Protein AF-A0A6F8XM79-F1 (afdb_monomer_lite)

Sequence (183 aa):
MDLSAVAAACPRQLPVADHYRKLRALGLAYGPALTAIQEIRVGDGVLLARLRLPSVTERDGFDLHPSLMDGALQTLGAFDGPGHLQLPLSVSTVTQSDALPPECFAYVTAMPAQPGDAVRAFDIRLLGDDGRELVFLHHLTIKRASGGEPAPPDKLRALLHRLRTGEISEAEAETAMEASLAN

Structure (mmCIF, N/CA/C/O backbone):
data_AF-A0A6F8XM79-F1
#
_entry.id   AF-A0A6F8XM79-F1
#
loop_
_atom_site.group_PDB
_atom_site.id
_atom_site.type_symbol
_atom_site.l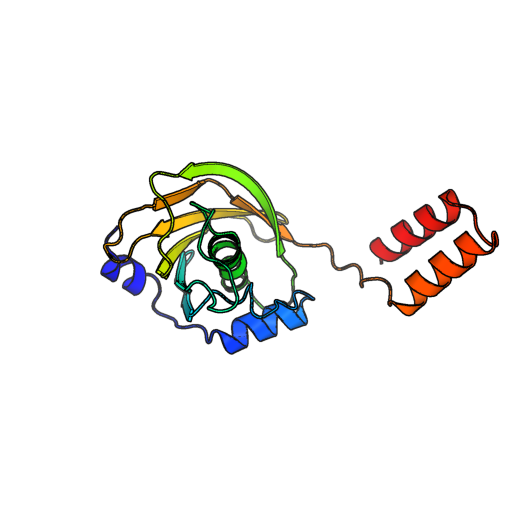abel_atom_id
_atom_site.label_alt_id
_atom_site.label_comp_id
_atom_site.label_asym_id
_atom_site.label_entity_id
_atom_site.label_seq_id
_atom_site.pdbx_PDB_ins_code
_atom_site.Cartn_x
_atom_site.Cartn_y
_atom_site.Cartn_z
_atom_site.occupancy
_atom_site.B_iso_or_equiv
_atom_site.auth_seq_id
_atom_site.auth_comp_id
_atom_site.auth_asym_id
_atom_site.auth_atom_id
_atom_site.pdbx_PDB_model_num
ATOM 1 N N . MET A 1 1 ? -8.234 -7.731 -15.567 1.00 90.06 1 MET A N 1
ATOM 2 C CA . MET A 1 1 ? -7.258 -6.796 -16.163 1.00 90.06 1 MET A CA 1
ATOM 3 C C . MET A 1 1 ? -6.137 -7.610 -16.779 1.00 90.06 1 MET A C 1
ATOM 5 O O . MET A 1 1 ? -5.806 -8.651 -16.232 1.00 90.06 1 MET A O 1
ATOM 9 N N . ASP A 1 2 ? -5.566 -7.169 -17.897 1.00 94.94 2 ASP A N 1
ATOM 10 C CA . ASP A 1 2 ? -4.378 -7.820 -18.458 1.00 94.94 2 ASP A CA 1
ATOM 11 C C . ASP A 1 2 ? -3.138 -7.400 -17.650 1.00 94.94 2 ASP A C 1
ATOM 13 O O . ASP A 1 2 ? -2.697 -6.249 -17.724 1.00 94.94 2 ASP A O 1
ATOM 17 N N . LEU A 1 3 ? -2.590 -8.324 -16.855 1.00 93.19 3 LEU A N 1
ATOM 18 C CA . LEU A 1 3 ? -1.413 -8.062 -16.023 1.00 93.19 3 LEU A CA 1
ATOM 19 C C . LEU A 1 3 ? -0.160 -7.750 -16.849 1.00 93.19 3 LEU A C 1
ATOM 21 O O . LEU A 1 3 ? 0.702 -7.014 -16.371 1.00 93.19 3 LEU A O 1
ATOM 25 N N . SER A 1 4 ? -0.058 -8.252 -18.083 1.00 94.25 4 SER A N 1
ATOM 26 C CA . SER A 1 4 ? 1.057 -7.925 -18.974 1.00 94.25 4 SER A CA 1
ATOM 27 C C . SER A 1 4 ? 1.000 -6.456 -19.387 1.00 94.25 4 SER A C 1
ATOM 29 O O . SER A 1 4 ? 1.991 -5.736 -19.257 1.00 94.25 4 SER A O 1
ATOM 31 N N . ALA A 1 5 ? -0.184 -5.979 -19.783 1.00 95.19 5 ALA A N 1
ATOM 32 C CA . ALA A 1 5 ? -0.405 -4.573 -20.116 1.00 95.19 5 ALA A CA 1
ATOM 33 C C . ALA A 1 5 ? -0.174 -3.652 -18.904 1.00 95.19 5 ALA A C 1
ATOM 35 O O . ALA A 1 5 ? 0.479 -2.615 -19.021 1.00 95.19 5 ALA A O 1
ATOM 36 N N . VAL A 1 6 ? -0.648 -4.056 -17.722 1.00 94.50 6 VAL A N 1
ATOM 37 C CA . VAL A 1 6 ? -0.433 -3.324 -16.463 1.00 94.50 6 VAL A CA 1
ATOM 38 C C . VAL A 1 6 ? 1.055 -3.259 -16.096 1.00 94.50 6 VAL A C 1
ATOM 40 O O . VAL A 1 6 ? 1.561 -2.193 -15.746 1.00 94.50 6 VAL A O 1
ATOM 43 N N . ALA A 1 7 ? 1.794 -4.362 -16.231 1.00 94.12 7 ALA A N 1
ATOM 44 C CA . ALA A 1 7 ? 3.237 -4.383 -15.998 1.00 94.12 7 ALA A CA 1
ATOM 45 C C . ALA A 1 7 ? 4.014 -3.544 -17.027 1.00 94.12 7 ALA A C 1
ATOM 47 O O . ALA A 1 7 ? 5.010 -2.912 -16.668 1.00 94.12 7 ALA A O 1
ATOM 48 N N . ALA A 1 8 ? 3.560 -3.505 -18.285 1.00 96.38 8 ALA A N 1
ATOM 49 C CA . ALA A 1 8 ? 4.142 -2.669 -19.334 1.00 96.38 8 ALA A CA 1
ATOM 50 C C . ALA A 1 8 ? 3.936 -1.168 -19.067 1.00 96.38 8 ALA A C 1
ATOM 52 O O . ALA A 1 8 ? 4.843 -0.377 -19.321 1.00 96.38 8 ALA A O 1
ATOM 53 N N . ALA A 1 9 ? 2.792 -0.782 -18.489 1.00 96.44 9 ALA A N 1
ATOM 54 C CA . ALA A 1 9 ? 2.533 0.593 -18.055 1.00 96.44 9 ALA A CA 1
ATOM 55 C C . ALA A 1 9 ? 3.433 1.034 -16.884 1.00 96.44 9 ALA A C 1
ATOM 57 O O . ALA A 1 9 ? 3.648 2.229 -16.695 1.00 96.44 9 ALA A O 1
ATOM 58 N N . CYS A 1 10 ? 4.005 0.081 -16.139 1.00 97.00 10 CYS A N 1
ATOM 59 C CA . CYS A 1 10 ? 4.923 0.304 -15.024 1.00 97.00 10 CYS A CA 1
ATOM 60 C C . CYS A 1 10 ? 6.349 -0.200 -15.359 1.00 97.00 10 CYS A C 1
ATOM 62 O O . CYS A 1 10 ? 6.784 -1.233 -14.834 1.00 97.00 10 CYS A O 1
ATOM 64 N N . PRO A 1 11 ? 7.112 0.476 -16.238 1.00 96.38 11 PRO A N 1
ATOM 65 C CA . PRO A 1 11 ? 8.392 -0.038 -16.729 1.00 96.38 11 PRO A CA 1
ATOM 66 C C . PRO A 1 11 ? 9.525 0.025 -15.698 1.00 96.38 11 PRO A C 1
ATOM 68 O O . PRO A 1 11 ? 10.468 -0.761 -15.780 1.00 96.38 11 PRO A O 1
ATOM 71 N N . ARG A 1 12 ? 9.471 0.950 -14.732 1.00 96.38 12 ARG A N 1
ATOM 72 C CA . ARG A 1 12 ? 10.574 1.178 -13.793 1.00 96.38 12 ARG A CA 1
ATOM 73 C C . ARG A 1 12 ? 10.390 0.358 -12.528 1.00 96.38 12 ARG A C 1
ATOM 75 O O . ARG A 1 12 ? 9.421 0.557 -11.807 1.00 96.38 12 ARG A O 1
ATOM 82 N N . GLN A 1 13 ? 11.352 -0.491 -12.195 1.00 96.06 13 GLN A N 1
ATOM 83 C CA . GLN A 1 13 ? 11.355 -1.192 -10.914 1.00 96.06 13 GLN A CA 1
ATOM 84 C C . GLN A 1 13 ? 11.898 -0.288 -9.799 1.00 96.06 13 GLN A C 1
ATOM 86 O O . GLN A 1 13 ? 12.890 0.419 -9.985 1.00 96.06 13 GLN A O 1
ATOM 91 N N . LEU A 1 14 ? 11.247 -0.310 -8.637 1.00 95.69 14 LEU A N 1
ATOM 92 C CA . LEU A 1 14 ? 11.726 0.323 -7.412 1.00 95.69 14 LEU A CA 1
ATOM 93 C C . LEU A 1 14 ? 12.174 -0.778 -6.439 1.00 95.69 14 LEU A C 1
ATOM 95 O O . LEU A 1 14 ? 11.361 -1.644 -6.102 1.00 95.69 14 LEU A O 1
ATOM 99 N N . PRO A 1 15 ? 13.429 -0.765 -5.952 1.00 97.00 15 PRO A N 1
ATOM 100 C CA . PRO A 1 15 ? 13.861 -1.721 -4.942 1.00 97.00 15 PRO A CA 1
ATOM 101 C C . PRO A 1 15 ? 13.013 -1.607 -3.670 1.00 97.00 15 PRO A C 1
ATOM 103 O O . PRO A 1 15 ? 12.937 -0.550 -3.042 1.00 97.00 15 PRO A O 1
ATOM 106 N N . VAL A 1 16 ? 12.406 -2.718 -3.251 1.00 97.44 16 VAL A N 1
ATOM 107 C CA . VAL A 1 16 ? 11.540 -2.776 -2.058 1.00 97.44 16 VAL A CA 1
ATOM 108 C C . VAL A 1 16 ? 12.284 -2.338 -0.793 1.00 97.44 16 VAL A C 1
ATOM 110 O O . VAL A 1 16 ? 11.734 -1.631 0.049 1.00 97.44 16 VAL A O 1
ATOM 113 N N . ALA A 1 17 ? 13.567 -2.690 -0.680 1.00 96.44 17 ALA A N 1
ATOM 114 C CA . ALA A 1 17 ? 14.408 -2.261 0.433 1.00 96.44 17 ALA A CA 1
ATOM 115 C C . ALA A 1 17 ? 14.552 -0.731 0.502 1.00 96.44 17 ALA A C 1
ATOM 117 O O . ALA A 1 17 ? 14.539 -0.166 1.594 1.00 96.44 17 ALA A O 1
ATOM 118 N N . ASP A 1 18 ? 14.655 -0.054 -0.645 1.00 95.06 18 ASP A N 1
ATOM 119 C CA . ASP A 1 18 ? 14.753 1.406 -0.701 1.00 95.06 18 ASP A CA 1
ATOM 120 C C . ASP A 1 18 ? 13.415 2.059 -0.351 1.00 95.06 18 ASP A C 1
ATOM 122 O O . ASP A 1 18 ? 13.389 3.056 0.370 1.00 95.06 18 ASP A O 1
ATOM 126 N N . HIS A 1 19 ? 12.304 1.456 -0.782 1.00 95.00 19 HIS A N 1
ATOM 127 C CA . HIS A 1 19 ? 10.960 1.886 -0.408 1.00 95.00 19 HIS A CA 1
ATOM 128 C C . HIS A 1 19 ? 10.745 1.829 1.112 1.00 95.00 19 HIS A C 1
ATOM 130 O O . HIS A 1 19 ? 10.430 2.847 1.727 1.00 95.00 19 HIS A O 1
ATOM 136 N N . TYR A 1 20 ? 11.016 0.688 1.755 1.00 95.44 20 TYR A N 1
ATOM 137 C CA . TYR A 1 20 ? 10.900 0.579 3.213 1.00 95.44 20 TYR A CA 1
ATOM 138 C C . TYR A 1 20 ? 11.923 1.441 3.965 1.00 95.44 20 TYR A C 1
ATOM 140 O O . TYR A 1 20 ? 11.616 1.945 5.047 1.00 95.44 20 TYR A O 1
ATOM 148 N N . ARG A 1 21 ? 13.122 1.670 3.408 1.00 93.50 21 ARG A N 1
ATOM 149 C CA . ARG A 1 21 ? 14.100 2.608 3.988 1.00 93.50 21 ARG A CA 1
ATOM 150 C C . ARG A 1 21 ? 13.578 4.044 3.956 1.00 93.50 21 ARG A C 1
ATOM 152 O O . ARG A 1 21 ? 13.697 4.742 4.960 1.00 93.50 21 ARG A O 1
ATOM 159 N N . LYS A 1 22 ? 12.959 4.463 2.846 1.00 91.50 22 LYS A N 1
ATOM 160 C CA . LYS A 1 22 ? 12.292 5.767 2.715 1.00 91.50 22 LYS A CA 1
ATOM 161 C C . LYS A 1 22 ? 11.158 5.906 3.732 1.00 91.50 22 LYS A C 1
ATOM 163 O O . LYS A 1 22 ? 11.129 6.894 4.455 1.00 91.50 22 LYS A O 1
ATOM 168 N N . LEU A 1 23 ? 10.260 4.923 3.822 1.00 91.38 23 LEU A N 1
ATOM 169 C CA . LEU A 1 23 ? 9.144 4.947 4.777 1.00 91.38 23 LEU A CA 1
ATOM 170 C C . LEU A 1 23 ? 9.642 5.045 6.226 1.00 91.38 23 LEU A C 1
ATOM 172 O O . LEU A 1 23 ? 9.175 5.896 6.980 1.00 91.38 23 LEU A O 1
ATOM 176 N N . ARG A 1 24 ? 10.673 4.273 6.589 1.00 92.25 24 ARG A N 1
ATOM 177 C CA . ARG A 1 24 ? 11.314 4.355 7.910 1.00 92.25 24 ARG A CA 1
ATOM 178 C C . ARG A 1 24 ? 11.895 5.741 8.193 1.00 92.25 24 ARG A C 1
ATOM 180 O O . ARG A 1 24 ? 11.730 6.238 9.301 1.00 92.25 24 ARG A O 1
ATOM 187 N N . ALA A 1 25 ? 12.557 6.361 7.214 1.00 89.62 25 ALA A N 1
ATOM 188 C CA . ALA A 1 25 ? 13.099 7.715 7.353 1.00 89.62 25 ALA A CA 1
ATOM 189 C C . ALA A 1 25 ? 12.003 8.779 7.554 1.00 89.62 25 ALA A C 1
ATOM 191 O O . ALA A 1 25 ? 12.272 9.826 8.131 1.00 89.62 25 ALA A O 1
ATOM 192 N N . LEU A 1 26 ? 10.770 8.493 7.127 1.00 87.06 26 LEU A N 1
ATOM 193 C CA . LEU A 1 26 ? 9.580 9.316 7.361 1.00 87.06 26 LEU A CA 1
ATOM 194 C C . LEU A 1 26 ? 8.838 8.956 8.667 1.00 87.06 26 LEU A C 1
ATOM 196 O O . LEU A 1 26 ? 7.726 9.426 8.882 1.00 87.06 26 LEU A O 1
ATOM 200 N N . GLY A 1 27 ? 9.419 8.112 9.529 1.00 88.44 27 GLY A N 1
ATOM 201 C CA . GLY A 1 27 ? 8.821 7.689 10.802 1.00 88.44 27 GLY A CA 1
ATOM 202 C C . GLY A 1 27 ? 7.928 6.445 10.720 1.00 88.44 27 GLY A C 1
ATOM 203 O O . GLY A 1 27 ? 7.438 5.979 11.745 1.00 88.44 27 GLY A O 1
ATOM 204 N N . LEU A 1 28 ? 7.751 5.852 9.534 1.00 89.75 28 LEU A N 1
ATOM 205 C CA . LEU A 1 28 ? 6.944 4.647 9.329 1.00 89.75 28 LEU A CA 1
ATOM 206 C C . LEU A 1 28 ? 7.818 3.386 9.379 1.00 89.75 28 LEU A C 1
ATOM 208 O O . LEU A 1 28 ? 8.211 2.810 8.361 1.00 89.75 28 LEU A O 1
ATOM 212 N N . ALA A 1 29 ? 8.168 2.967 10.595 1.00 91.88 29 ALA A N 1
ATOM 213 C CA . ALA A 1 29 ? 8.949 1.757 10.836 1.00 91.88 29 ALA A CA 1
ATOM 214 C C . ALA A 1 29 ? 8.055 0.502 10.872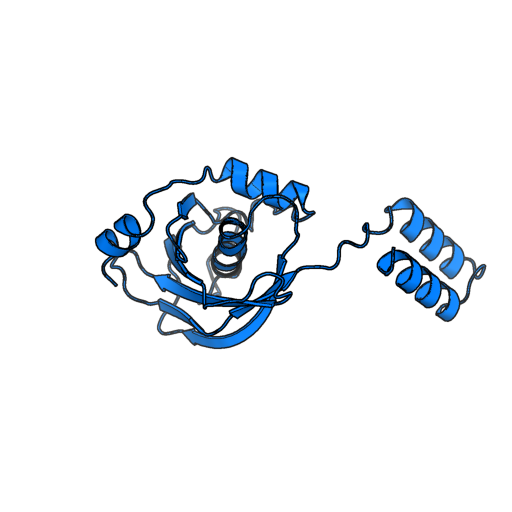 1.00 91.88 29 ALA A C 1
ATOM 216 O O . ALA A 1 29 ? 7.683 0.019 11.940 1.00 91.88 29 ALA A O 1
ATOM 217 N N . TYR A 1 30 ? 7.737 -0.046 9.699 1.00 93.12 30 TYR A N 1
ATOM 218 C CA . TYR A 1 30 ? 6.952 -1.279 9.584 1.00 93.12 30 TYR A CA 1
ATOM 219 C C . TYR A 1 30 ? 7.715 -2.510 10.100 1.00 93.12 30 TYR A C 1
ATOM 221 O O . TYR A 1 30 ? 8.892 -2.717 9.785 1.00 93.12 30 TYR A O 1
ATOM 229 N N . GLY A 1 31 ? 7.029 -3.328 10.904 1.00 94.44 31 GLY A N 1
ATOM 230 C CA . GLY A 1 31 ? 7.524 -4.619 11.385 1.00 94.44 31 GLY A CA 1
ATOM 231 C C . GLY A 1 31 ? 7.233 -5.771 10.411 1.00 94.44 31 GLY A C 1
ATOM 232 O O . GLY A 1 31 ? 6.485 -5.580 9.453 1.00 94.44 31 GLY A O 1
ATOM 233 N N . PRO A 1 32 ? 7.752 -6.988 10.670 1.00 94.56 32 PRO A N 1
ATOM 234 C CA . PRO A 1 32 ? 7.664 -8.126 9.741 1.00 94.56 32 PRO A CA 1
ATOM 235 C C . PRO A 1 32 ? 6.240 -8.522 9.319 1.00 94.56 32 PRO A C 1
ATOM 237 O O . PRO A 1 32 ? 6.029 -9.010 8.213 1.00 94.56 32 PRO A O 1
ATOM 240 N N . ALA A 1 33 ? 5.248 -8.295 10.183 1.00 96.12 33 ALA A N 1
ATOM 241 C CA . ALA A 1 33 ? 3.843 -8.567 9.883 1.00 96.12 33 ALA A CA 1
ATOM 242 C C . ALA A 1 33 ? 3.231 -7.593 8.861 1.00 96.12 33 ALA A C 1
ATOM 244 O O . ALA A 1 33 ? 2.196 -7.900 8.281 1.00 96.12 33 ALA A O 1
ATOM 245 N N . LEU A 1 34 ? 3.858 -6.437 8.623 1.00 96.06 34 LEU A N 1
ATOM 246 C CA . LEU A 1 34 ? 3.391 -5.384 7.712 1.00 96.06 34 LEU A CA 1
ATOM 247 C C . LEU A 1 34 ? 4.349 -5.171 6.532 1.00 96.06 34 LEU A C 1
ATOM 249 O O . LEU A 1 34 ? 4.299 -4.144 5.867 1.00 96.06 34 LEU A O 1
ATOM 253 N N . THR A 1 35 ? 5.232 -6.130 6.247 1.00 97.06 35 THR A N 1
ATOM 254 C CA . THR A 1 35 ? 6.142 -6.070 5.093 1.00 97.06 35 THR A CA 1
ATOM 255 C C . THR A 1 35 ? 5.678 -7.001 3.974 1.00 97.06 35 THR A C 1
ATOM 257 O O . THR A 1 35 ? 6.380 -7.944 3.611 1.00 97.06 35 THR A O 1
ATOM 260 N N . ALA A 1 36 ? 4.463 -6.779 3.465 1.00 98.19 36 ALA A N 1
ATOM 261 C CA . ALA A 1 36 ? 3.848 -7.645 2.456 1.00 98.19 36 ALA A CA 1
ATOM 262 C C . ALA A 1 36 ? 4.402 -7.431 1.034 1.00 98.19 36 ALA A C 1
ATOM 264 O O . ALA A 1 36 ? 4.327 -8.330 0.193 1.00 98.19 36 ALA A O 1
ATOM 265 N N . ILE A 1 37 ? 4.964 -6.255 0.740 1.00 98.62 37 ILE A N 1
ATOM 266 C CA . ILE A 1 37 ? 5.408 -5.895 -0.610 1.00 98.62 37 ILE A CA 1
ATOM 267 C C . ILE A 1 37 ? 6.626 -6.735 -1.021 1.00 98.62 37 ILE A C 1
ATOM 269 O O . ILE A 1 37 ? 7.651 -6.736 -0.346 1.00 98.62 37 ILE A O 1
ATOM 273 N N . GLN A 1 38 ? 6.525 -7.412 -2.165 1.00 98.38 38 GLN A N 1
ATOM 274 C CA . GLN A 1 38 ? 7.592 -8.227 -2.760 1.00 98.38 38 GLN A CA 1
ATOM 275 C C . GLN A 1 38 ? 8.258 -7.553 -3.960 1.00 98.38 38 GLN A C 1
ATOM 277 O O . GLN A 1 38 ? 9.422 -7.808 -4.259 1.00 98.38 38 GLN A O 1
ATOM 282 N N . GLU A 1 39 ? 7.522 -6.701 -4.663 1.00 98.38 39 GLU A N 1
ATOM 283 C CA . GLU A 1 39 ? 8.002 -5.969 -5.830 1.00 98.38 39 GLU A CA 1
ATOM 284 C C . GLU A 1 39 ? 7.194 -4.685 -5.980 1.00 98.38 39 GLU A C 1
ATOM 286 O O . GLU A 1 39 ? 5.994 -4.695 -5.714 1.00 98.38 39 GLU A O 1
ATOM 291 N N . ILE A 1 40 ? 7.838 -3.607 -6.433 1.00 98.31 40 ILE A N 1
ATOM 292 C CA . ILE A 1 40 ? 7.170 -2.366 -6.830 1.00 98.31 40 ILE A CA 1
ATOM 293 C C . ILE A 1 40 ? 7.662 -1.980 -8.218 1.00 98.31 40 ILE A C 1
ATOM 295 O O . ILE A 1 40 ? 8.867 -1.916 -8.479 1.00 98.31 40 ILE A O 1
ATOM 299 N N . ARG A 1 41 ? 6.716 -1.665 -9.094 1.00 97.69 41 ARG A N 1
ATOM 300 C CA . ARG A 1 41 ? 6.947 -1.099 -10.414 1.00 97.69 41 ARG A CA 1
ATOM 301 C C . ARG A 1 41 ? 6.195 0.216 -10.544 1.00 97.69 41 ARG A C 1
ATOM 303 O O . ARG A 1 41 ? 5.087 0.366 -10.034 1.00 97.69 41 ARG A O 1
ATOM 310 N N . V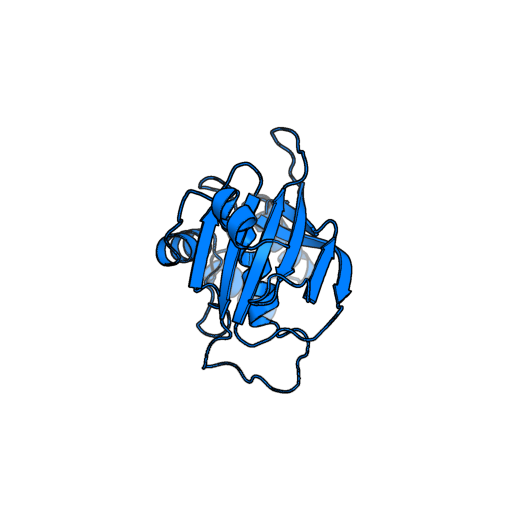AL A 1 42 ? 6.808 1.161 -11.241 1.00 97.06 42 VAL A N 1
ATOM 311 C CA . VAL A 1 42 ? 6.351 2.541 -11.363 1.00 97.06 42 VAL A CA 1
ATOM 312 C C . VAL A 1 42 ? 6.209 2.915 -12.828 1.00 97.06 42 VAL A C 1
ATOM 314 O O . VAL A 1 42 ? 7.112 2.666 -13.634 1.00 97.06 42 VAL A O 1
ATOM 317 N N . GLY A 1 43 ? 5.072 3.520 -13.145 1.00 96.12 43 GLY A N 1
ATOM 318 C CA . GLY A 1 43 ? 4.757 4.127 -14.428 1.00 96.12 43 GLY A CA 1
ATOM 319 C C . GLY A 1 43 ? 4.436 5.607 -14.298 1.00 96.12 43 GLY A C 1
ATOM 320 O O . GLY A 1 43 ? 4.680 6.226 -13.261 1.00 96.12 43 GLY A O 1
ATOM 321 N N . ASP A 1 44 ? 3.883 6.167 -15.368 1.00 94.50 44 ASP A N 1
ATOM 322 C CA . ASP A 1 44 ? 3.354 7.527 -15.356 1.00 94.50 44 ASP A CA 1
ATOM 323 C C . ASP A 1 44 ? 1.942 7.525 -14.759 1.00 94.50 44 ASP A C 1
ATOM 325 O O . ASP A 1 44 ? 1.028 6.911 -15.306 1.00 94.50 44 ASP A O 1
ATOM 329 N N . GLY A 1 45 ? 1.779 8.127 -13.579 1.00 94.44 45 GLY A N 1
ATOM 330 C CA . GLY A 1 45 ? 0.499 8.153 -12.861 1.00 94.44 45 GLY A CA 1
ATOM 331 C C . GLY A 1 45 ? 0.001 6.793 -12.353 1.00 94.44 45 GLY A C 1
ATOM 332 O O . GLY A 1 45 ? -1.096 6.725 -11.803 1.00 94.44 45 GLY A O 1
ATOM 333 N N . VAL A 1 46 ? 0.794 5.722 -12.473 1.00 97.38 46 VAL A N 1
ATOM 334 C CA . VAL A 1 46 ? 0.405 4.364 -12.068 1.00 97.38 46 VAL A CA 1
ATOM 335 C C . VAL A 1 46 ? 1.505 3.627 -11.303 1.00 97.38 46 VAL A C 1
ATOM 337 O O . VAL A 1 46 ? 2.700 3.849 -11.519 1.00 97.38 46 VAL A O 1
ATOM 340 N N . LEU A 1 47 ? 1.095 2.717 -10.422 1.00 97.81 47 LEU A N 1
ATOM 341 C CA . LEU A 1 47 ? 1.970 1.796 -9.698 1.00 97.81 47 LEU A CA 1
ATOM 342 C C . LEU A 1 47 ? 1.438 0.373 -9.796 1.00 97.81 47 LEU A C 1
ATOM 344 O O . LEU A 1 47 ? 0.231 0.148 -9.813 1.00 97.81 47 LEU A O 1
ATOM 348 N N . LEU A 1 48 ? 2.351 -0.590 -9.787 1.00 98.56 48 LEU A N 1
ATOM 349 C CA . LEU A 1 48 ? 2.035 -2.001 -9.629 1.00 98.56 48 LEU A CA 1
ATOM 350 C C . LEU A 1 48 ? 2.913 -2.578 -8.523 1.00 98.56 48 LEU A C 1
ATOM 352 O O . LEU A 1 48 ? 4.137 -2.533 -8.629 1.00 98.56 48 LEU A O 1
ATOM 356 N N . ALA A 1 49 ? 2.304 -3.148 -7.492 1.00 98.62 49 ALA A N 1
ATOM 357 C CA . ALA A 1 49 ? 3.011 -3.898 -6.467 1.00 98.62 49 ALA A CA 1
ATOM 358 C C . ALA A 1 49 ? 2.577 -5.359 -6.465 1.00 98.62 49 ALA A C 1
ATOM 360 O O . ALA A 1 49 ? 1.392 -5.660 -6.598 1.00 98.62 49 ALA A O 1
ATOM 361 N N . ARG A 1 50 ? 3.533 -6.269 -6.274 1.00 98.62 50 ARG A N 1
ATOM 362 C CA . ARG A 1 50 ? 3.242 -7.669 -5.950 1.00 98.62 50 ARG A CA 1
ATOM 363 C C . ARG A 1 50 ? 3.271 -7.821 -4.440 1.00 98.62 50 ARG A C 1
ATOM 365 O O . ARG A 1 50 ? 4.266 -7.460 -3.810 1.00 98.62 50 ARG A O 1
ATOM 372 N N . LEU A 1 51 ? 2.202 -8.354 -3.871 1.00 98.75 51 LEU A N 1
ATOM 373 C CA . LEU A 1 51 ? 2.017 -8.510 -2.436 1.00 98.75 51 LEU A CA 1
ATOM 374 C C . LEU A 1 51 ? 2.017 -9.990 -2.074 1.00 98.75 51 LEU A C 1
ATOM 376 O O . LEU A 1 51 ? 1.482 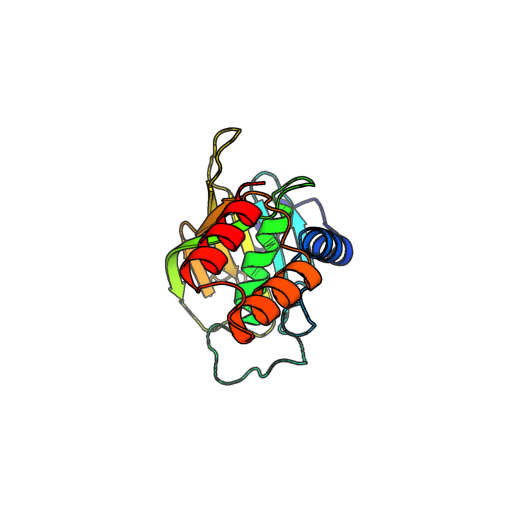-10.821 -2.807 1.00 98.75 51 LEU A O 1
ATOM 380 N N . ARG A 1 52 ? 2.616 -10.312 -0.932 1.00 98.38 52 ARG A N 1
ATOM 381 C CA . ARG A 1 52 ? 2.594 -11.644 -0.338 1.00 98.38 52 ARG A CA 1
ATOM 382 C C . ARG A 1 52 ? 2.357 -11.524 1.154 1.00 98.38 52 ARG A C 1
ATOM 384 O O . ARG A 1 52 ? 3.029 -10.748 1.827 1.00 98.38 52 ARG A O 1
ATOM 391 N N . LEU A 1 53 ? 1.436 -12.330 1.659 1.00 97.44 53 LEU A N 1
ATOM 392 C CA . LEU A 1 53 ? 1.133 -12.431 3.071 1.00 97.44 53 LEU A CA 1
ATOM 393 C C . LEU A 1 53 ? 2.393 -12.875 3.836 1.00 97.44 53 LEU A C 1
ATOM 395 O O . LEU A 1 53 ? 2.942 -13.939 3.523 1.00 97.44 53 LEU A O 1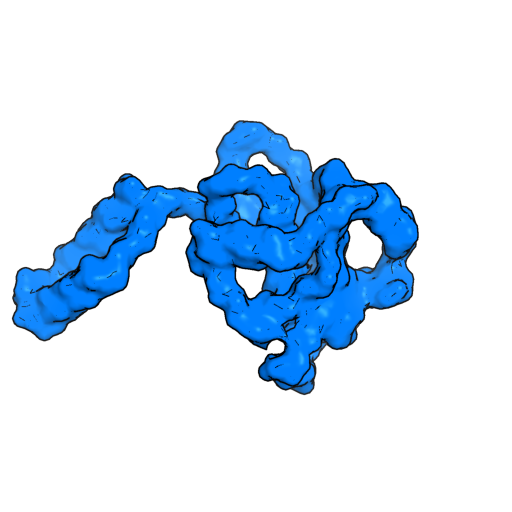
ATOM 399 N N . PRO A 1 54 ? 2.886 -12.093 4.814 1.00 96.62 54 PRO A N 1
ATOM 400 C CA . PRO A 1 54 ? 4.057 -12.484 5.586 1.00 96.62 54 PRO A CA 1
ATOM 401 C C . PRO A 1 54 ? 3.806 -13.771 6.376 1.00 96.62 54 PRO A C 1
ATOM 403 O O . PRO A 1 54 ? 2.778 -13.922 7.030 1.00 96.62 54 PRO A O 1
ATOM 406 N N . SER A 1 55 ? 4.778 -14.682 6.398 1.00 93.81 55 SER A N 1
ATOM 407 C CA . SER A 1 55 ? 4.643 -15.980 7.082 1.00 93.81 55 SER A CA 1
ATOM 408 C C . SER A 1 55 ? 4.462 -15.881 8.601 1.00 93.81 55 SER A C 1
ATOM 410 O O . SER A 1 55 ? 4.095 -16.859 9.239 1.00 93.81 55 SER A O 1
ATOM 412 N N . VAL A 1 56 ? 4.760 -14.719 9.187 1.00 93.75 56 VAL A N 1
ATOM 413 C CA . VAL A 1 56 ? 4.579 -14.425 10.618 1.00 93.75 56 VAL A CA 1
ATOM 414 C C . VAL A 1 56 ? 3.140 -14.039 10.975 1.00 93.75 56 VAL A C 1
ATOM 416 O O . VAL A 1 56 ? 2.859 -13.794 12.143 1.00 93.75 56 VAL A O 1
ATOM 419 N N . THR A 1 57 ? 2.256 -13.919 9.982 1.00 90.44 57 THR A N 1
ATOM 420 C CA . THR A 1 57 ? 0.847 -13.551 10.174 1.00 90.44 57 THR A CA 1
ATOM 421 C C . THR A 1 57 ? -0.055 -14.771 10.056 1.00 90.44 57 THR A C 1
ATOM 423 O O . THR A 1 57 ? 0.213 -15.678 9.266 1.00 90.44 57 THR A O 1
ATOM 426 N N . GLU A 1 58 ? -1.119 -14.798 10.855 1.00 87.69 58 GLU A N 1
ATOM 427 C CA . GLU A 1 58 ? -2.162 -15.813 10.740 1.00 87.69 58 GLU A CA 1
ATOM 428 C C . GLU A 1 58 ? -3.010 -15.533 9.504 1.00 87.69 58 GLU A C 1
ATOM 430 O O . GLU A 1 58 ? -3.447 -14.411 9.272 1.00 87.69 58 GLU A O 1
ATOM 435 N N . ARG A 1 59 ? -3.232 -16.564 8.693 1.00 79.38 59 ARG A N 1
ATOM 436 C CA . ARG A 1 59 ? -4.019 -16.431 7.466 1.00 79.38 59 ARG A CA 1
ATOM 437 C C . ARG A 1 59 ? -5.522 -16.414 7.737 1.00 79.38 59 ARG A C 1
ATOM 439 O O . ARG A 1 59 ? -6.261 -15.749 7.016 1.00 79.38 59 ARG A O 1
ATOM 446 N N . ASP A 1 60 ? -5.961 -17.201 8.709 1.00 82.56 60 ASP A N 1
ATOM 447 C CA . ASP A 1 60 ? -7.370 -17.530 8.885 1.00 82.56 60 ASP A CA 1
ATOM 448 C C . ASP A 1 60 ? -8.145 -16.374 9.532 1.00 82.56 60 ASP A C 1
ATOM 450 O O . ASP A 1 60 ? -7.597 -15.566 10.277 1.00 82.56 60 ASP A O 1
ATOM 454 N N . GLY A 1 61 ? -9.445 -16.294 9.239 1.00 85.56 61 GLY A N 1
ATOM 455 C CA . GLY A 1 61 ? -10.341 -15.300 9.840 1.00 85.56 61 GLY A CA 1
ATOM 456 C C . GLY A 1 61 ? -10.401 -13.944 9.131 1.00 85.56 61 GLY A C 1
ATOM 457 O O . GLY A 1 61 ? -11.117 -13.063 9.604 1.00 85.56 61 GLY A O 1
ATOM 458 N N . PHE A 1 62 ? -9.717 -13.774 7.993 1.00 90.31 62 PHE A N 1
ATOM 459 C CA . PHE A 1 62 ? -9.773 -12.542 7.203 1.00 90.31 62 PHE A CA 1
ATOM 460 C C . PHE A 1 62 ? -9.997 -12.818 5.717 1.00 90.31 62 PHE A C 1
ATOM 462 O O . PHE A 1 62 ? -9.118 -13.358 5.048 1.00 90.31 62 PHE A O 1
ATOM 469 N N . ASP A 1 63 ? -11.115 -12.337 5.168 1.00 94.50 63 ASP A N 1
ATOM 470 C CA . ASP A 1 63 ? -11.268 -12.269 3.711 1.00 94.50 63 ASP A CA 1
ATOM 471 C C . ASP A 1 63 ? -10.336 -11.202 3.120 1.00 94.50 63 ASP A C 1
ATOM 473 O O . ASP A 1 63 ? -9.766 -11.381 2.050 1.00 94.50 63 ASP A O 1
ATOM 477 N N . LEU A 1 64 ? -10.141 -10.096 3.844 1.00 95.88 64 LEU A N 1
ATOM 478 C CA . LEU A 1 64 ? -9.246 -9.000 3.483 1.00 95.88 64 LEU A CA 1
ATOM 479 C C . LEU A 1 64 ? -8.127 -8.895 4.519 1.00 95.88 64 LEU A C 1
ATOM 481 O O . LEU A 1 64 ? -8.218 -8.107 5.461 1.00 95.88 64 LEU A O 1
ATOM 485 N N . HIS A 1 65 ? -7.080 -9.712 4.381 1.00 97.25 65 HIS A N 1
ATOM 486 C CA . HIS A 1 65 ? -6.022 -9.744 5.389 1.00 97.25 65 HIS A CA 1
ATOM 487 C C . HIS A 1 65 ? -5.370 -8.350 5.568 1.00 97.25 65 HIS A C 1
ATOM 489 O O . HIS A 1 65 ? -4.847 -7.799 4.589 1.00 97.25 65 HIS A O 1
ATOM 495 N N . PRO A 1 66 ? -5.314 -7.787 6.797 1.00 95.81 66 PRO A N 1
ATOM 496 C CA . PRO A 1 66 ? -4.854 -6.414 7.033 1.00 95.81 66 PRO A CA 1
ATOM 497 C C . PRO A 1 66 ? -3.456 -6.111 6.488 1.00 95.81 66 PRO A C 1
ATOM 499 O O . PRO A 1 66 ? -3.225 -5.028 5.968 1.00 95.81 66 PRO A O 1
ATOM 502 N N . SER A 1 67 ? -2.535 -7.079 6.539 1.00 96.94 67 SER A N 1
ATOM 503 C CA . SER A 1 67 ? -1.180 -6.932 5.977 1.00 96.94 67 SER A CA 1
ATOM 504 C C . SER A 1 67 ? -1.165 -6.717 4.456 1.00 96.94 67 SER A C 1
ATOM 506 O O . SER A 1 67 ? -0.367 -5.930 3.952 1.00 96.94 67 SER A O 1
ATOM 508 N N . LEU A 1 68 ? -2.062 -7.378 3.711 1.00 98.25 68 LEU A N 1
ATOM 509 C CA . LEU A 1 68 ? -2.166 -7.192 2.260 1.00 98.25 68 LEU A CA 1
ATOM 510 C C . LEU A 1 68 ? -2.817 -5.845 1.937 1.00 98.25 68 LEU A C 1
ATOM 512 O O . LEU A 1 68 ? -2.324 -5.117 1.079 1.00 98.25 68 LEU A O 1
ATOM 516 N N . MET A 1 69 ? -3.878 -5.488 2.668 1.00 98.00 69 MET A N 1
ATOM 517 C CA . MET A 1 69 ? -4.535 -4.187 2.530 1.00 98.00 69 MET A CA 1
ATOM 518 C C . MET A 1 69 ? -3.563 -3.040 2.830 1.00 98.00 69 MET A C 1
ATOM 520 O O . MET A 1 69 ? -3.433 -2.122 2.025 1.00 98.00 69 MET A O 1
ATOM 524 N N . ASP A 1 70 ? -2.818 -3.119 3.935 1.00 96.88 70 ASP A N 1
ATOM 525 C CA . ASP A 1 70 ? -1.805 -2.123 4.289 1.00 96.88 70 ASP A CA 1
ATOM 526 C C . ASP A 1 70 ? -0.650 -2.110 3.278 1.00 96.88 70 ASP A C 1
ATOM 528 O O . ASP A 1 70 ? -0.221 -1.040 2.866 1.00 96.88 70 ASP A O 1
ATOM 532 N N . GLY A 1 71 ? -0.207 -3.264 2.766 1.00 97.62 71 GLY A N 1
ATOM 533 C CA . GLY A 1 71 ? 0.772 -3.330 1.672 1.00 97.62 71 GLY A CA 1
ATOM 534 C C . GLY A 1 71 ? 0.320 -2.591 0.401 1.00 97.62 71 GLY A C 1
ATOM 535 O O . GLY A 1 71 ? 1.123 -1.922 -0.260 1.00 97.62 71 GLY A O 1
ATOM 536 N N . ALA A 1 72 ? -0.975 -2.640 0.080 1.00 98.06 72 ALA A N 1
ATOM 537 C CA . ALA A 1 72 ? -1.548 -1.866 -1.019 1.00 98.06 72 ALA A CA 1
ATOM 538 C C . ALA A 1 72 ? -1.502 -0.351 -0.744 1.00 98.06 72 ALA A C 1
ATOM 540 O O . ALA A 1 72 ? -1.183 0.426 -1.643 1.00 98.06 72 ALA A O 1
ATOM 541 N N . LEU A 1 73 ? -1.743 0.075 0.501 1.00 96.62 73 LEU A N 1
ATOM 542 C CA . LEU A 1 73 ? -1.632 1.479 0.916 1.00 96.62 73 LEU A CA 1
ATOM 543 C C . LEU A 1 73 ? -0.174 1.958 0.942 1.00 96.62 73 LEU A C 1
ATOM 545 O O . LEU A 1 73 ? 0.133 3.025 0.418 1.00 96.62 73 LEU A O 1
ATOM 549 N N . GLN A 1 74 ? 0.743 1.155 1.482 1.00 95.94 74 GLN A N 1
ATOM 550 C CA . GLN A 1 74 ? 2.182 1.433 1.518 1.00 95.94 74 GLN A CA 1
ATOM 551 C C . GLN A 1 74 ? 2.742 1.695 0.115 1.00 95.94 74 GLN A C 1
ATOM 553 O O . GLN A 1 74 ? 3.584 2.578 -0.055 1.00 95.94 74 GLN A O 1
ATOM 558 N N . THR A 1 75 ? 2.210 1.007 -0.905 1.00 96.06 75 THR A N 1
ATOM 559 C CA . THR A 1 75 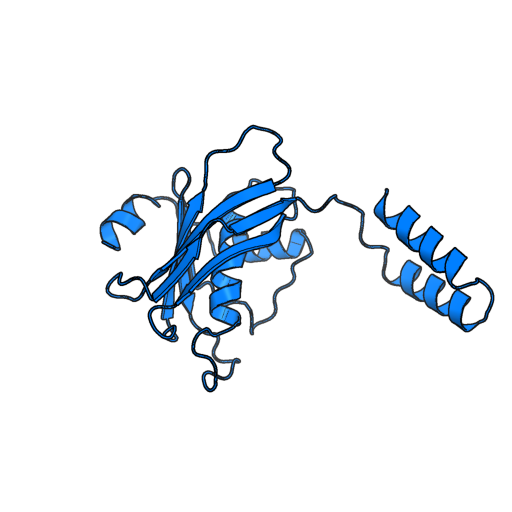? 2.588 1.198 -2.315 1.00 96.06 75 THR A CA 1
ATOM 560 C C . THR A 1 75 ? 2.479 2.666 -2.747 1.00 96.06 75 THR A C 1
ATOM 562 O O . THR A 1 75 ? 3.340 3.138 -3.489 1.00 96.06 75 THR A O 1
ATOM 565 N N . LEU A 1 76 ? 1.521 3.437 -2.214 1.00 93.38 76 LEU A N 1
ATOM 566 C CA . LEU A 1 76 ? 1.364 4.876 -2.491 1.00 93.38 76 LEU A CA 1
ATOM 567 C C . LEU A 1 76 ? 2.626 5.688 -2.181 1.00 93.38 76 LEU A C 1
ATOM 569 O O . LEU A 1 76 ? 2.906 6.672 -2.863 1.00 93.38 76 LEU A O 1
ATOM 573 N N . GLY A 1 77 ? 3.447 5.242 -1.225 1.00 91.06 77 GLY A N 1
ATOM 574 C CA . GLY A 1 77 ? 4.731 5.865 -0.902 1.00 91.06 77 GLY A CA 1
ATOM 575 C C . GLY A 1 77 ? 5.730 5.889 -2.069 1.00 91.06 77 GLY A C 1
ATOM 576 O O . GLY A 1 77 ? 6.759 6.566 -1.973 1.00 91.06 77 GLY A O 1
ATOM 577 N N . ALA A 1 78 ? 5.455 5.177 -3.169 1.00 91.44 78 ALA A N 1
ATOM 578 C CA . ALA A 1 78 ? 6.241 5.203 -4.400 1.00 91.44 78 ALA A CA 1
ATOM 579 C C . ALA A 1 78 ? 5.836 6.310 -5.400 1.00 91.44 78 ALA A C 1
ATOM 581 O O . ALA A 1 78 ? 6.619 6.572 -6.315 1.00 91.44 78 ALA A O 1
ATOM 582 N N . PHE A 1 79 ? 4.679 6.973 -5.237 1.00 84.88 79 PHE A N 1
ATOM 583 C CA . PHE A 1 79 ? 4.270 8.099 -6.098 1.00 84.88 79 PHE A CA 1
ATOM 584 C C . PHE A 1 79 ? 5.060 9.384 -5.837 1.00 84.88 79 PHE A C 1
ATOM 586 O O . PHE A 1 79 ? 5.248 10.183 -6.753 1.00 84.88 79 PHE A O 1
ATOM 593 N N . ASP A 1 80 ? 5.540 9.576 -4.610 1.00 68.69 80 ASP A N 1
ATOM 594 C CA . ASP A 1 80 ? 6.143 10.840 -4.202 1.00 68.69 80 ASP A CA 1
ATOM 595 C C . ASP A 1 80 ? 7.678 10.816 -4.224 1.00 68.69 80 ASP A C 1
ATOM 597 O O . ASP A 1 80 ? 8.335 9.813 -3.916 1.00 68.69 80 ASP A O 1
ATOM 601 N N . GLY A 1 81 ? 8.258 11.976 -4.537 1.00 59.94 81 GLY A N 1
ATOM 602 C CA . GLY A 1 81 ? 9.673 12.266 -4.326 1.00 59.94 81 GLY A CA 1
ATOM 603 C C . GLY A 1 81 ? 10.064 12.244 -2.837 1.00 59.94 81 GLY A C 1
ATOM 604 O O . GLY A 1 81 ? 9.233 11.991 -1.958 1.00 59.94 81 GLY A O 1
ATOM 605 N N . PRO A 1 82 ? 11.350 12.437 -2.516 1.00 52.72 82 PRO A N 1
ATOM 606 C CA . PRO A 1 82 ? 11.809 12.475 -1.130 1.00 52.72 82 PRO A CA 1
ATOM 607 C C . PRO A 1 82 ? 11.162 13.636 -0.349 1.00 52.72 82 PRO A C 1
ATOM 609 O O . PRO A 1 82 ? 10.990 14.720 -0.897 1.00 52.72 82 PRO A O 1
ATOM 612 N N . GLY A 1 83 ? 10.861 13.419 0.940 1.00 64.25 83 GLY A N 1
ATOM 613 C CA . GLY A 1 83 ? 10.724 14.515 1.914 1.00 64.25 83 GLY A CA 1
ATOM 614 C C . GLY A 1 83 ? 9.385 14.697 2.636 1.00 64.25 83 GLY A C 1
ATOM 615 O O . GLY A 1 83 ? 9.347 15.489 3.573 1.00 64.25 83 GLY A O 1
ATOM 616 N N . HIS A 1 84 ? 8.308 13.987 2.278 1.00 73.56 84 HIS A N 1
ATOM 617 C CA . HIS A 1 84 ? 7.005 14.182 2.936 1.00 73.56 84 HIS A CA 1
ATOM 618 C C . HIS A 1 84 ? 6.347 12.871 3.366 1.00 73.56 84 HIS A C 1
ATOM 620 O O . HIS A 1 84 ? 6.223 11.936 2.577 1.00 73.56 84 HIS A O 1
ATOM 626 N N . LEU A 1 85 ? 5.899 12.832 4.623 1.00 80.88 85 LEU A N 1
ATOM 627 C CA . LEU A 1 85 ? 5.042 11.775 5.145 1.00 80.88 85 LEU A CA 1
ATOM 628 C C . LEU A 1 85 ? 3.624 11.975 4.596 1.00 80.88 85 LEU A C 1
ATOM 630 O O . LEU A 1 85 ? 3.045 13.055 4.722 1.00 80.88 85 LEU A O 1
ATOM 634 N N . GLN A 1 86 ? 3.066 10.933 3.992 1.00 83.94 86 GLN A N 1
ATOM 635 C CA . GLN A 1 86 ? 1.682 10.901 3.532 1.00 83.94 86 GLN A CA 1
ATOM 636 C C . GLN A 1 86 ? 0.961 9.751 4.200 1.00 83.94 86 GLN A C 1
ATOM 638 O O . GLN A 1 86 ? 1.480 8.637 4.247 1.00 83.94 86 GLN A O 1
ATOM 643 N N . LEU A 1 87 ? -0.236 10.033 4.698 1.00 87.88 87 LEU A N 1
ATOM 644 C CA . LEU A 1 87 ? -1.064 9.048 5.371 1.00 87.88 87 LEU A CA 1
ATOM 645 C C . LEU A 1 87 ? -2.403 8.917 4.642 1.00 87.88 87 LEU A C 1
ATOM 647 O O . LEU A 1 87 ? -2.977 9.945 4.256 1.00 87.88 87 LEU A O 1
ATOM 651 N N . PRO A 1 88 ? -2.910 7.685 4.457 1.00 90.25 88 PRO A N 1
ATOM 652 C CA . PRO A 1 88 ? -4.299 7.459 4.082 1.00 90.25 88 PRO A CA 1
ATOM 653 C C . PRO A 1 88 ? -5.233 8.216 5.032 1.00 90.25 88 PRO A C 1
ATOM 655 O O . PRO A 1 88 ? -5.100 8.110 6.250 1.00 90.25 88 PRO A O 1
ATOM 658 N N . LEU A 1 89 ? -6.145 9.009 4.470 1.00 91.38 89 LEU A N 1
ATOM 659 C CA . LEU A 1 89 ? -7.088 9.838 5.220 1.00 91.38 89 LEU A CA 1
ATOM 660 C C . LEU A 1 89 ? -8.504 9.267 5.146 1.00 91.38 89 LEU A C 1
ATOM 662 O O . LEU A 1 89 ? -9.145 9.063 6.173 1.00 91.38 89 LEU A O 1
ATOM 666 N N . SER A 1 90 ? -9.004 9.027 3.935 1.00 94.44 90 SER A N 1
ATOM 667 C CA . SER A 1 90 ? -10.349 8.494 3.721 1.00 94.44 90 SER A CA 1
ATOM 668 C C . SER A 1 90 ? -10.424 7.684 2.437 1.00 94.44 90 SER A C 1
ATOM 670 O O . SER A 1 90 ? -9.638 7.890 1.519 1.00 94.44 90 SER A O 1
ATOM 672 N N . VAL A 1 91 ? -11.391 6.777 2.360 1.00 97.00 91 VAL A N 1
ATOM 673 C CA . VAL A 1 91 ? -11.769 6.072 1.133 1.00 97.00 91 VAL A CA 1
ATOM 674 C C . VAL A 1 91 ? -13.254 6.301 0.906 1.00 97.00 91 VAL A C 1
ATOM 676 O O . VAL A 1 91 ? -14.028 6.248 1.861 1.00 97.00 91 VAL A O 1
ATOM 679 N N . SER A 1 92 ? -13.660 6.597 -0.329 1.00 96.69 92 SER A N 1
ATOM 680 C CA . SER A 1 92 ? -15.083 6.795 -0.620 1.00 96.69 92 SER A CA 1
ATOM 681 C C . SER A 1 92 ? -15.849 5.480 -0.585 1.00 96.69 92 SER A C 1
ATOM 683 O O . SER A 1 92 ? -16.883 5.393 0.071 1.00 96.69 92 SER A O 1
ATOM 685 N N . THR A 1 93 ? -15.326 4.455 -1.260 1.00 97.56 93 THR A N 1
ATOM 686 C CA . THR A 1 93 ? -15.976 3.145 -1.339 1.00 97.56 93 THR A CA 1
ATOM 687 C C . THR A 1 93 ? -14.934 2.040 -1.374 1.00 97.56 93 THR A C 1
ATOM 689 O O . THR A 1 93 ? -13.924 2.156 -2.066 1.00 97.56 93 THR A O 1
ATOM 692 N N . VAL A 1 94 ? -15.211 0.943 -0.671 1.00 97.88 94 VAL A N 1
ATOM 693 C CA . VAL A 1 94 ? -14.484 -0.318 -0.824 1.00 97.88 94 VAL A CA 1
ATOM 694 C C . VAL A 1 94 ? -15.460 -1.358 -1.353 1.00 97.88 94 VAL A C 1
ATOM 696 O O . VAL A 1 94 ? -16.468 -1.640 -0.708 1.00 97.88 94 VAL A O 1
ATOM 699 N N . THR A 1 95 ? -15.165 -1.919 -2.521 1.00 98.19 95 THR A N 1
ATOM 700 C CA . THR A 1 95 ? -15.924 -3.030 -3.101 1.00 98.19 95 THR A CA 1
ATOM 701 C C . THR A 1 95 ? -15.088 -4.291 -2.994 1.00 98.19 95 THR A C 1
ATOM 703 O O . THR A 1 95 ? -13.978 -4.335 -3.517 1.00 98.19 95 THR A O 1
ATOM 706 N N . GLN A 1 96 ? -15.624 -5.316 -2.344 1.00 97.81 96 GLN A N 1
ATOM 707 C CA . GLN A 1 96 ? -15.023 -6.642 -2.270 1.00 97.81 96 GLN A CA 1
ATOM 708 C C . GLN A 1 96 ? -15.862 -7.606 -3.107 1.00 97.81 96 GLN A C 1
ATOM 710 O O . GLN A 1 96 ? -17.053 -7.770 -2.853 1.00 97.81 96 GLN A O 1
ATOM 715 N N . SER A 1 97 ? -15.236 -8.226 -4.103 1.00 97.25 97 SER A N 1
ATOM 716 C CA . SER A 1 97 ? -15.859 -9.253 -4.943 1.00 97.25 97 SER A CA 1
ATOM 717 C C . SER A 1 97 ? -15.514 -10.665 -4.470 1.00 97.25 97 SER A C 1
ATOM 719 O O . SER A 1 97 ? -16.319 -11.574 -4.646 1.00 97.25 97 SER A O 1
ATOM 721 N N . ASP A 1 98 ? -14.330 -10.846 -3.878 1.00 97.19 98 ASP A N 1
ATOM 722 C CA . ASP A 1 98 ? -13.840 -12.129 -3.366 1.00 97.19 98 ASP A CA 1
ATOM 723 C C . ASP A 1 98 ? -12.812 -11.905 -2.237 1.00 97.19 98 ASP A C 1
ATOM 725 O O . ASP A 1 98 ? -12.375 -10.773 -1.998 1.00 97.19 98 ASP A O 1
ATOM 729 N N . ALA A 1 99 ? -12.425 -12.969 -1.534 1.00 96.81 99 ALA A N 1
ATOM 730 C CA . ALA A 1 99 ? -11.343 -12.941 -0.554 1.00 96.81 99 ALA A CA 1
ATOM 731 C C . ALA A 1 99 ? -9.971 -12.752 -1.228 1.00 96.81 99 ALA A C 1
ATOM 733 O O . ALA A 1 99 ? -9.731 -13.189 -2.357 1.00 96.81 99 ALA A O 1
ATOM 734 N N . LEU A 1 100 ? -9.034 -12.123 -0.517 1.00 97.25 100 LEU A N 1
ATOM 735 C CA . LEU A 1 100 ? -7.659 -11.963 -0.971 1.00 97.25 100 LEU A CA 1
ATOM 736 C C . LEU A 1 100 ? -6.871 -13.267 -0.779 1.00 97.25 100 LEU A C 1
ATOM 738 O O . LEU A 1 100 ? -6.725 -13.746 0.351 1.00 97.25 100 LEU A O 1
ATOM 742 N N . PRO A 1 101 ? -6.290 -13.833 -1.849 1.00 96.81 101 PRO A N 1
ATOM 743 C CA . PRO A 1 101 ? -5.330 -14.915 -1.714 1.00 96.81 101 PRO A CA 1
ATOM 744 C C . PRO A 1 101 ? -4.047 -14.427 -1.014 1.00 96.81 101 PRO A C 1
ATOM 746 O O . PRO A 1 101 ? -3.762 -13.227 -0.986 1.00 96.81 101 PRO A O 1
ATOM 749 N N . PRO A 1 102 ? -3.207 -15.349 -0.500 1.00 96.50 102 PRO A N 1
ATOM 750 C CA . PRO A 1 102 ? -1.929 -15.001 0.124 1.00 96.50 102 PRO A CA 1
ATOM 751 C C . PRO A 1 102 ? -0.966 -14.247 -0.795 1.00 96.50 102 PRO A C 1
ATOM 753 O O . PRO A 1 102 ? -0.024 -13.637 -0.303 1.00 96.50 102 PRO A O 1
ATOM 756 N N . GLU A 1 103 ? -1.169 -14.305 -2.110 1.00 97.88 103 GLU A N 1
ATOM 757 C CA . GLU A 1 103 ? -0.412 -13.546 -3.098 1.00 97.88 103 GLU A CA 1
ATOM 758 C C . GLU A 1 103 ? -1.365 -12.850 -4.058 1.00 97.88 103 GLU A C 1
ATOM 760 O O . GLU A 1 103 ? -2.218 -13.493 -4.659 1.00 97.88 103 GLU A O 1
ATOM 765 N N . CYS A 1 104 ? -1.208 -11.541 -4.212 1.00 98.44 104 CYS A N 1
ATOM 766 C CA . CYS A 1 104 ? -2.028 -10.724 -5.100 1.00 98.44 104 CYS A CA 1
ATOM 767 C C . CYS A 1 104 ? -1.214 -9.538 -5.631 1.00 98.44 104 CYS A C 1
ATOM 769 O O . CYS A 1 104 ? -0.056 -9.330 -5.254 1.00 98.44 104 CYS A O 1
ATOM 771 N N . PHE A 1 105 ? -1.817 -8.746 -6.509 1.00 98.75 105 PHE A N 1
ATOM 772 C CA . PHE A 1 105 ? -1.231 -7.514 -7.024 1.00 98.75 105 PHE A CA 1
ATOM 773 C C . PHE A 1 105 ? -2.040 -6.309 -6.569 1.00 98.75 105 PHE A C 1
ATOM 775 O O . PHE A 1 105 ? -3.260 -6.352 -6.610 1.00 98.75 105 PHE A O 1
ATOM 782 N N . ALA A 1 106 ? -1.381 -5.215 -6.202 1.00 98.69 106 ALA A N 1
ATOM 783 C CA . ALA A 1 106 ? -2.022 -3.915 -6.054 1.00 98.69 106 ALA A CA 1
ATOM 784 C C . ALA A 1 106 ? -1.683 -3.055 -7.272 1.00 98.69 106 ALA A C 1
ATOM 786 O O . ALA A 1 106 ? -0.516 -2.737 -7.507 1.00 98.69 106 ALA A O 1
ATOM 787 N N . TYR A 1 107 ? -2.697 -2.680 -8.044 1.00 98.69 107 TYR A N 1
ATOM 788 C CA . TYR A 1 107 ? -2.580 -1.718 -9.128 1.00 98.69 107 TYR A CA 1
ATOM 789 C C . TYR A 1 107 ? -3.182 -0.388 -8.694 1.00 98.69 107 TYR A C 1
ATOM 791 O O . TYR A 1 107 ? -4.371 -0.308 -8.381 1.00 98.69 107 TYR A O 1
ATOM 799 N N . VAL A 1 108 ? -2.354 0.652 -8.664 1.00 98.25 108 VAL A N 1
ATOM 800 C CA . VAL A 1 108 ? -2.748 1.979 -8.197 1.00 98.25 108 VAL A CA 1
ATOM 801 C C . VAL A 1 108 ? -2.739 2.961 -9.351 1.00 98.25 108 VAL A C 1
ATOM 803 O O . VAL A 1 108 ? -1.766 3.023 -10.098 1.00 98.25 108 VAL A O 1
ATOM 806 N N . THR A 1 109 ? -3.792 3.764 -9.462 1.00 97.56 109 THR A N 1
ATOM 807 C CA . THR A 1 109 ? -3.890 4.864 -10.426 1.00 97.56 109 THR A CA 1
ATOM 808 C C . THR A 1 109 ? -4.059 6.181 -9.684 1.00 97.56 109 THR A C 1
ATOM 810 O O . THR A 1 109 ? -4.938 6.314 -8.833 1.00 97.56 109 THR A O 1
ATOM 813 N N . ALA A 1 110 ? -3.211 7.158 -9.990 1.00 95.25 110 ALA A N 1
ATOM 814 C CA . ALA A 1 110 ? -3.322 8.506 -9.460 1.00 95.25 110 ALA A CA 1
ATOM 815 C C . ALA A 1 110 ? -4.414 9.280 -10.199 1.00 95.25 110 ALA A C 1
ATOM 817 O O . ALA A 1 110 ? -4.453 9.298 -11.430 1.00 95.25 110 ALA A O 1
ATOM 818 N N . MET A 1 111 ? -5.267 9.973 -9.450 1.00 94.31 111 MET A N 1
ATOM 819 C CA . MET A 1 111 ? -6.164 10.959 -10.040 1.00 94.31 111 MET A CA 1
ATOM 820 C C . MET A 1 111 ? -5.400 12.265 -10.331 1.00 94.31 111 MET A C 1
ATOM 822 O O . MET A 1 111 ? -4.401 12.560 -9.655 1.00 94.31 111 MET A O 1
ATOM 826 N N . PRO A 1 112 ? -5.851 13.064 -11.319 1.00 90.00 112 PRO A N 1
ATOM 827 C CA . PRO A 1 112 ? -5.300 14.390 -11.573 1.00 90.00 112 PRO A CA 1
ATOM 828 C C . PRO A 1 112 ? -5.308 15.252 -10.308 1.00 90.00 112 PRO A C 1
ATOM 830 O O . PRO A 1 112 ? -6.278 15.252 -9.553 1.00 90.00 112 PRO A O 1
ATOM 833 N N . ALA A 1 113 ? -4.226 15.992 -10.089 1.00 86.12 113 ALA A N 1
ATOM 834 C CA . ALA A 1 113 ? -4.077 16.905 -8.963 1.00 86.12 113 ALA A CA 1
ATOM 835 C C . ALA A 1 113 ? -3.261 18.127 -9.383 1.00 86.12 113 ALA A C 1
ATOM 837 O O . ALA A 1 113 ? -2.458 18.050 -10.317 1.00 86.12 113 ALA A O 1
ATOM 838 N N . GLN A 1 114 ? -3.454 19.239 -8.684 1.00 81.00 114 GLN A N 1
ATOM 839 C CA . GLN A 1 114 ? -2.685 20.457 -8.893 1.00 81.00 114 GLN A CA 1
ATOM 840 C C . GLN A 1 114 ? -1.388 20.438 -8.068 1.00 81.00 114 GLN A C 1
ATOM 842 O O . GLN A 1 114 ? -1.316 19.820 -6.996 1.00 81.00 114 GLN A O 1
ATOM 847 N N . PRO A 1 115 ? -0.330 21.125 -8.533 1.00 76.44 115 PRO A N 1
ATOM 848 C CA . PRO A 1 115 ? 0.855 21.358 -7.721 1.00 76.44 115 PRO A CA 1
ATOM 849 C C . PRO A 1 115 ? 0.482 22.029 -6.393 1.00 76.44 115 PRO A C 1
ATOM 851 O O . PRO A 1 115 ? -0.202 23.047 -6.373 1.00 76.44 115 PRO A O 1
ATOM 854 N N . GLY A 1 116 ? 0.952 21.464 -5.280 1.00 73.62 116 GLY A N 1
ATOM 855 C CA . GLY A 1 116 ? 0.678 21.989 -3.939 1.00 73.62 116 GLY A CA 1
ATOM 856 C C . GLY A 1 116 ? -0.547 21.393 -3.241 1.00 73.62 116 GLY A C 1
ATOM 857 O O . GLY A 1 116 ? -0.682 21.601 -2.037 1.00 73.62 116 GLY A O 1
ATOM 858 N N . ASP A 1 117 ? -1.368 20.581 -3.920 1.00 80.94 117 ASP A N 1
ATOM 859 C CA . ASP A 1 117 ? -2.522 19.926 -3.293 1.00 80.94 117 ASP A CA 1
ATOM 860 C C . ASP A 1 117 ? -2.092 19.118 -2.064 1.00 80.94 117 ASP A C 1
ATOM 862 O O . ASP A 1 117 ? -1.303 18.173 -2.162 1.00 80.94 117 ASP A O 1
ATOM 866 N N . ALA A 1 118 ? -2.598 19.504 -0.889 1.00 82.88 118 ALA A N 1
ATOM 867 C CA . ALA A 1 118 ? -2.295 18.841 0.380 1.00 82.88 118 ALA A CA 1
ATOM 868 C C . ALA A 1 118 ? -2.909 17.435 0.470 1.00 82.88 118 ALA A C 1
ATOM 870 O O . ALA A 1 118 ? -2.441 16.604 1.254 1.00 82.88 118 ALA A O 1
ATOM 871 N N . VAL A 1 119 ? -3.945 17.187 -0.336 1.00 88.94 119 VAL A N 1
ATOM 872 C CA . VAL A 1 119 ? -4.671 15.925 -0.433 1.00 88.94 119 VAL A CA 1
ATOM 873 C C . VAL A 1 119 ? -4.604 15.426 -1.869 1.00 88.94 119 VAL A C 1
ATOM 875 O O . VAL A 1 119 ? -4.850 16.176 -2.807 1.00 88.94 119 VAL A O 1
ATOM 878 N N . ARG A 1 120 ? -4.263 14.153 -2.043 1.00 91.50 120 ARG A N 1
ATOM 879 C CA . ARG A 1 120 ? -4.178 13.483 -3.344 1.00 91.50 120 ARG A CA 1
ATOM 880 C C . ARG A 1 120 ? -5.134 12.299 -3.351 1.00 91.50 120 ARG A C 1
ATOM 882 O O . ARG A 1 120 ? -5.244 11.625 -2.331 1.00 91.50 120 ARG A O 1
ATOM 889 N N . ALA A 1 121 ? -5.792 12.045 -4.479 1.00 94.50 121 ALA A N 1
ATOM 890 C CA . ALA A 1 121 ? -6.729 10.936 -4.634 1.00 94.50 121 ALA A CA 1
ATOM 891 C C . ALA A 1 121 ? -6.172 9.842 -5.555 1.00 94.50 121 ALA A C 1
ATOM 893 O O . ALA A 1 121 ? -5.483 10.128 -6.539 1.00 94.50 121 ALA A O 1
ATOM 894 N N . PHE A 1 122 ? -6.488 8.594 -5.224 1.00 96.81 122 PHE A N 1
ATOM 895 C CA . PHE A 1 122 ? -6.031 7.394 -5.911 1.00 96.81 122 PHE A CA 1
ATOM 896 C C . PHE A 1 122 ? -7.137 6.351 -5.964 1.00 96.81 122 PHE A C 1
ATOM 898 O O . PHE A 1 122 ? -7.964 6.250 -5.062 1.00 96.81 122 PHE A O 1
ATOM 905 N N . ASP A 1 123 ? -7.071 5.525 -6.993 1.00 98.25 123 ASP A N 1
ATOM 906 C CA . ASP A 1 123 ? -7.830 4.290 -7.105 1.00 98.25 123 ASP A CA 1
ATOM 907 C C . ASP A 1 123 ? -6.878 3.108 -6.910 1.00 98.25 123 ASP A C 1
ATOM 909 O O . ASP A 1 123 ? -5.810 3.077 -7.527 1.00 98.25 123 ASP A O 1
ATOM 913 N N . ILE A 1 124 ? -7.248 2.136 -6.069 1.00 98.50 124 ILE A N 1
ATOM 914 C CA . ILE A 1 124 ? -6.444 0.928 -5.815 1.00 98.50 124 ILE A CA 1
ATOM 915 C C . ILE A 1 124 ? -7.264 -0.314 -6.136 1.00 98.50 124 ILE A C 1
ATOM 917 O O . ILE A 1 124 ? -8.278 -0.574 -5.493 1.00 98.50 124 ILE A O 1
ATOM 921 N N . ARG A 1 125 ? -6.788 -1.116 -7.088 1.00 98.69 125 ARG A N 1
ATOM 922 C CA . ARG A 1 125 ? -7.348 -2.428 -7.430 1.00 98.69 125 ARG A CA 1
ATOM 923 C C . ARG A 1 125 ? -6.428 -3.521 -6.906 1.00 98.69 125 ARG A C 1
ATOM 925 O O . ARG A 1 125 ? -5.248 -3.542 -7.250 1.00 98.69 125 ARG A O 1
ATOM 932 N N . LEU A 1 126 ? -6.962 -4.426 -6.096 1.00 98.69 126 LEU A N 1
ATOM 933 C CA . LEU A 1 126 ? -6.290 -5.663 -5.717 1.00 98.69 126 LEU A CA 1
ATOM 934 C C . LEU A 1 126 ? -6.715 -6.766 -6.682 1.00 98.69 126 LEU A C 1
ATOM 936 O O . LEU A 1 126 ? -7.905 -7.054 -6.826 1.00 98.69 126 LEU A O 1
ATOM 940 N N . LEU A 1 127 ? -5.734 -7.350 -7.358 1.00 98.62 127 LEU A N 1
ATOM 941 C CA . LEU A 1 127 ? -5.916 -8.298 -8.445 1.00 98.62 127 LEU A CA 1
ATOM 942 C C . LEU A 1 127 ? -5.375 -9.678 -8.060 1.00 98.62 127 LEU A C 1
ATOM 944 O O . LEU A 1 127 ? -4.324 -9.780 -7.422 1.00 98.62 127 LEU A O 1
ATOM 948 N N . GLY A 1 128 ? -6.064 -10.730 -8.495 1.00 97.88 128 GLY A N 1
ATOM 949 C CA . GLY A 1 128 ? -5.537 -12.093 -8.505 1.00 97.88 128 GLY A CA 1
ATOM 950 C C . GLY A 1 128 ? -4.379 -12.262 -9.494 1.00 97.88 128 GLY A C 1
ATOM 951 O O . GLY A 1 128 ? -4.042 -11.354 -10.258 1.00 97.88 128 GLY A O 1
ATOM 952 N N . ASP A 1 129 ? -3.775 -13.447 -9.499 1.00 95.94 129 ASP A N 1
ATOM 953 C CA . ASP A 1 129 ? -2.714 -13.835 -10.439 1.00 95.94 129 ASP A CA 1
ATOM 954 C C . ASP A 1 129 ? -3.201 -13.973 -11.891 1.00 95.94 129 ASP A C 1
ATOM 956 O O . ASP A 1 129 ? -2.425 -13.795 -12.829 1.00 95.94 129 ASP A O 1
ATOM 960 N N . ASP A 1 130 ? -4.498 -14.204 -12.078 1.00 95.75 130 ASP A N 1
ATOM 961 C CA . ASP A 1 130 ? -5.206 -14.163 -13.358 1.00 95.75 130 ASP A CA 1
ATOM 962 C C . ASP A 1 130 ? -5.603 -12.736 -13.793 1.00 95.75 130 ASP A C 1
ATOM 964 O O . ASP A 1 130 ? -6.198 -12.539 -14.855 1.00 95.75 130 ASP A O 1
ATOM 968 N N . GLY A 1 131 ? -5.297 -11.726 -12.973 1.00 96.06 131 GLY A N 1
ATOM 969 C CA . GLY A 1 131 ? -5.660 -10.332 -13.202 1.00 96.06 131 GLY A CA 1
ATOM 970 C C . GLY A 1 131 ? -7.123 -9.998 -12.903 1.00 96.06 131 GLY A C 1
ATOM 971 O O . GLY A 1 131 ? -7.563 -8.884 -13.213 1.00 96.06 131 GLY A O 1
ATOM 972 N N . ARG A 1 132 ? -7.903 -10.918 -12.327 1.00 97.88 132 ARG A N 1
ATOM 973 C CA . ARG A 1 132 ? -9.263 -10.641 -11.851 1.00 97.88 132 ARG A CA 1
ATOM 974 C C . ARG A 1 132 ? -9.220 -9.654 -10.699 1.00 97.88 132 ARG A C 1
ATOM 976 O O . ARG A 1 132 ? -8.385 -9.767 -9.812 1.00 97.88 132 ARG A O 1
ATOM 983 N N . GLU A 1 133 ? -10.138 -8.701 -10.700 1.00 98.31 133 GLU A N 1
ATOM 984 C CA . GLU A 1 133 ? -10.296 -7.783 -9.579 1.00 98.31 133 GLU A CA 1
ATOM 985 C C . GLU A 1 133 ? -11.006 -8.466 -8.415 1.00 98.31 133 GLU A C 1
ATOM 987 O O . GLU A 1 133 ? -12.100 -9.003 -8.579 1.00 98.31 133 GLU A O 1
ATOM 992 N N . LEU A 1 134 ? -10.372 -8.433 -7.246 1.00 98.44 134 LEU A N 1
ATOM 993 C CA . LEU A 1 134 ? -10.888 -9.020 -6.011 1.00 98.44 134 LEU A CA 1
ATOM 994 C C . LEU A 1 134 ? -11.400 -7.930 -5.071 1.00 98.44 134 LEU A C 1
ATOM 996 O O . LEU A 1 134 ? -12.450 -8.087 -4.450 1.00 98.44 134 LEU A O 1
ATOM 1000 N N . VAL A 1 135 ? -10.686 -6.801 -5.005 1.00 98.69 135 VAL A N 1
ATOM 1001 C CA . VAL A 1 135 ? -11.055 -5.644 -4.182 1.00 98.69 135 VAL A CA 1
ATOM 1002 C C . VAL A 1 135 ? -10.757 -4.358 -4.936 1.00 98.69 135 VAL A C 1
ATOM 1004 O O . VAL A 1 135 ? -9.724 -4.244 -5.597 1.00 98.69 135 VAL A O 1
ATOM 1007 N N . PHE A 1 136 ? -11.626 -3.368 -4.787 1.00 98.62 136 PHE A N 1
ATOM 1008 C CA . PHE A 1 136 ? -11.425 -2.031 -5.317 1.00 98.62 136 PHE A CA 1
ATOM 1009 C C . PHE A 1 136 ? -11.652 -0.976 -4.237 1.00 98.62 136 PHE A C 1
ATOM 1011 O O . PHE A 1 136 ? -12.739 -0.885 -3.669 1.00 98.62 136 PHE A O 1
ATOM 1018 N N . LEU A 1 137 ? -10.623 -0.178 -3.958 1.00 98.56 137 LEU A N 1
ATOM 1019 C CA . LEU A 1 137 ? -10.710 1.018 -3.131 1.00 98.56 137 LEU A CA 1
ATOM 1020 C C . LEU A 1 137 ? -10.867 2.199 -4.085 1.00 98.56 137 LEU A C 1
ATOM 1022 O O . LEU A 1 137 ? -9.904 2.620 -4.732 1.00 98.56 137 LEU A O 1
ATOM 1026 N N . HIS A 1 138 ? -12.092 2.698 -4.180 1.00 98.00 138 HIS A N 1
ATOM 1027 C CA . HIS A 1 138 ? -12.441 3.823 -5.028 1.00 98.00 138 HIS A CA 1
ATOM 1028 C C . HIS A 1 138 ? -12.204 5.134 -4.282 1.00 98.00 138 HIS A C 1
ATOM 1030 O O . HIS A 1 138 ? -12.729 5.337 -3.179 1.00 98.00 138 HIS A O 1
ATOM 1036 N N . HIS A 1 139 ? -11.458 6.036 -4.919 1.00 96.69 139 HIS A N 1
ATOM 1037 C CA . HIS A 1 139 ? -11.202 7.388 -4.439 1.00 96.69 139 HIS A CA 1
ATOM 1038 C C . HIS A 1 139 ? -10.638 7.417 -3.006 1.00 96.69 139 HIS A C 1
ATOM 1040 O O . HIS A 1 139 ? -11.172 8.056 -2.095 1.00 96.69 139 HIS A O 1
ATOM 1046 N N . LEU A 1 140 ? -9.542 6.689 -2.797 1.00 97.12 140 LEU A N 1
ATOM 1047 C CA . LEU A 1 140 ? -8.725 6.799 -1.596 1.00 97.12 140 LEU A CA 1
ATOM 1048 C C . LEU A 1 140 ? -7.987 8.139 -1.609 1.00 97.12 140 LEU A C 1
ATOM 1050 O O . LEU A 1 140 ? -7.224 8.429 -2.529 1.00 97.12 140 LEU A O 1
ATOM 1054 N N . THR A 1 141 ? -8.149 8.925 -0.555 1.00 95.12 141 THR A N 1
ATOM 1055 C CA . THR A 1 141 ? -7.394 10.152 -0.343 1.00 95.12 141 THR A CA 1
ATOM 1056 C C . THR A 1 141 ? -6.230 9.923 0.613 1.00 95.12 141 THR A C 1
ATOM 1058 O O . THR A 1 141 ? -6.366 9.270 1.650 1.00 95.12 141 THR A O 1
ATOM 1061 N N . ILE A 1 142 ? -5.075 10.492 0.281 1.00 91.12 142 ILE A N 1
ATOM 1062 C CA . ILE A 1 142 ? -3.938 10.618 1.194 1.00 91.12 142 ILE A CA 1
ATOM 1063 C C . ILE A 1 142 ? -3.703 12.089 1.487 1.00 91.12 142 ILE A C 1
ATOM 1065 O O . ILE A 1 142 ? -3.798 12.935 0.595 1.00 91.12 142 ILE A O 1
ATOM 1069 N N . LYS A 1 143 ? -3.362 12.394 2.734 1.00 89.06 143 LYS A N 1
ATOM 1070 C CA . LYS A 1 143 ? -3.014 13.742 3.172 1.00 89.06 143 LYS A CA 1
ATOM 1071 C C . LYS A 1 143 ? -1.534 13.794 3.510 1.00 89.06 143 LYS A C 1
ATOM 1073 O O . LYS A 1 143 ? -1.010 12.893 4.166 1.00 89.06 143 LYS A O 1
ATOM 1078 N N . ARG A 1 144 ? -0.860 14.867 3.092 1.00 84.62 144 ARG A N 1
ATOM 1079 C CA . ARG A 1 144 ? 0.479 15.180 3.603 1.00 84.62 144 ARG A CA 1
ATOM 1080 C C . ARG A 1 144 ? 0.370 15.493 5.091 1.00 84.62 144 ARG A C 1
ATOM 1082 O O . ARG A 1 144 ? -0.368 16.400 5.479 1.00 84.62 144 ARG A O 1
ATOM 1089 N N . ALA A 1 145 ? 1.089 14.741 5.915 1.00 76.44 145 ALA A N 1
ATOM 1090 C CA . ALA A 1 145 ? 1.247 15.095 7.312 1.00 76.44 145 ALA A CA 1
ATOM 1091 C C . ALA A 1 145 ? 2.031 16.411 7.372 1.00 76.44 145 ALA A C 1
ATOM 1093 O O . ALA A 1 145 ? 3.094 16.540 6.759 1.00 76.44 145 ALA A O 1
ATOM 1094 N N . SER A 1 146 ? 1.485 17.403 8.071 1.00 65.88 146 SER A N 1
ATOM 1095 C CA . SER A 1 146 ? 2.246 18.581 8.470 1.00 65.88 146 SER A CA 1
ATOM 1096 C C . SER A 1 146 ? 3.404 18.090 9.332 1.00 65.88 146 SER A C 1
ATOM 1098 O O . SER A 1 146 ? 3.178 17.401 10.326 1.00 65.88 146 SER A O 1
ATOM 1100 N N . GLY A 1 147 ? 4.633 18.364 8.894 1.00 51.97 147 GLY A N 1
ATOM 1101 C CA . GLY A 1 147 ? 5.846 17.979 9.603 1.00 51.97 147 GLY A CA 1
ATOM 1102 C C . GLY A 1 147 ? 5.996 18.796 10.876 1.00 51.97 147 GLY A C 1
ATOM 1103 O O . GLY A 1 147 ? 6.770 19.738 10.886 1.00 51.97 147 GLY A O 1
ATOM 1104 N N . GLY A 1 148 ? 5.236 18.451 11.911 1.00 50.50 148 GLY A N 1
ATOM 1105 C CA . GLY A 1 148 ? 5.644 18.720 13.280 1.00 50.50 148 GLY A CA 1
ATOM 1106 C C . GLY A 1 148 ? 6.646 17.643 13.665 1.00 50.50 148 GLY A C 1
ATOM 1107 O O . GLY A 1 148 ? 6.415 16.454 13.412 1.00 50.50 148 GLY A O 1
ATOM 1108 N N . GLU A 1 149 ? 7.782 18.042 14.221 1.00 50.09 149 GLU A N 1
ATOM 1109 C CA . GLU A 1 149 ? 8.728 17.087 14.785 1.00 50.09 149 GLU A CA 1
ATOM 1110 C C . GLU A 1 149 ? 7.985 16.308 15.889 1.00 50.09 149 GLU A C 1
ATOM 1112 O O . GLU A 1 149 ? 7.436 16.938 16.800 1.00 50.09 149 GLU A O 1
ATOM 1117 N N . PRO A 1 150 ? 7.880 14.962 15.831 1.00 52.94 150 PRO A N 1
ATOM 1118 C CA . PRO A 1 150 ? 7.270 14.225 16.927 1.00 52.94 150 PRO A CA 1
ATOM 1119 C C . PRO A 1 150 ? 8.017 14.611 18.199 1.00 52.94 150 PRO A C 1
ATOM 1121 O O . PRO A 1 150 ? 9.245 14.500 18.241 1.00 52.94 150 PRO A O 1
ATOM 1124 N N . ALA A 1 151 ? 7.288 15.113 19.205 1.00 54.72 151 ALA A N 1
ATOM 1125 C CA . ALA A 1 151 ? 7.900 15.570 20.444 1.00 54.72 151 ALA A CA 1
ATOM 1126 C C . ALA A 1 151 ? 8.863 14.473 20.930 1.00 54.72 151 ALA A C 1
ATOM 1128 O O . ALA A 1 151 ? 8.422 13.326 21.077 1.00 54.72 151 ALA A O 1
ATOM 1129 N N . PRO A 1 152 ? 10.164 14.779 21.133 1.00 60.06 152 PRO A N 1
ATOM 1130 C CA . PRO A 1 152 ? 11.137 13.788 21.558 1.00 60.06 152 PRO A CA 1
ATOM 1131 C C . PRO A 1 152 ? 10.569 12.962 22.714 1.00 60.06 152 PRO A C 1
ATOM 1133 O O . PRO A 1 152 ? 9.928 13.551 23.593 1.00 60.06 152 PRO A O 1
ATOM 1136 N N . PRO A 1 153 ? 10.784 11.634 22.758 1.00 63.69 153 PRO A N 1
ATOM 1137 C CA . PRO A 1 153 ? 10.224 10.775 23.802 1.00 63.69 153 PRO A CA 1
ATOM 1138 C C . PRO A 1 153 ? 10.470 11.322 25.213 1.00 63.69 153 PRO A C 1
ATOM 1140 O O . PRO A 1 153 ? 9.622 11.182 26.090 1.00 63.69 153 PRO A O 1
ATOM 1143 N N . ASP A 1 154 ? 11.591 12.014 25.408 1.00 74.75 154 ASP A N 1
ATOM 1144 C CA . ASP A 1 154 ? 11.962 12.668 26.659 1.00 74.75 154 ASP A CA 1
ATOM 1145 C C . ASP A 1 154 ? 11.064 13.861 27.009 1.00 74.75 154 ASP A C 1
ATOM 1147 O O . ASP A 1 154 ? 10.713 14.031 28.174 1.00 74.75 154 ASP A O 1
ATOM 1151 N N . LYS A 1 155 ? 10.616 14.649 26.021 1.00 73.94 155 LYS A N 1
ATOM 1152 C CA . LYS A 1 155 ? 9.649 15.736 26.237 1.00 73.94 155 LYS A CA 1
ATOM 1153 C C . LYS A 1 155 ? 8.288 15.186 26.649 1.00 73.94 155 LYS A C 1
ATOM 1155 O O . LYS A 1 155 ? 7.710 15.692 27.606 1.00 73.94 155 LYS A O 1
ATOM 1160 N N . LEU A 1 156 ? 7.801 14.131 25.989 1.00 80.44 156 LEU A N 1
ATOM 1161 C CA . LEU A 1 156 ? 6.530 13.500 26.361 1.00 80.44 156 LEU A CA 1
ATOM 1162 C C . LEU A 1 156 ? 6.622 12.831 27.739 1.00 80.44 156 LEU A C 1
ATOM 1164 O O . LEU A 1 156 ? 5.728 12.991 28.565 1.00 80.44 156 LEU A O 1
ATOM 1168 N N . ARG A 1 157 ? 7.728 12.136 28.031 1.00 81.75 157 ARG A N 1
ATOM 1169 C CA . ARG A 1 157 ? 7.978 11.552 29.358 1.00 81.75 157 ARG A CA 1
ATOM 1170 C C . ARG A 1 157 ? 8.062 12.619 30.445 1.00 81.75 157 ARG A C 1
ATOM 1172 O O . ARG A 1 157 ? 7.510 12.404 31.520 1.00 81.75 157 ARG A O 1
ATOM 1179 N N . ALA A 1 158 ? 8.702 13.756 30.176 1.00 85.44 158 ALA A N 1
ATOM 1180 C CA . ALA A 1 158 ? 8.754 14.881 31.104 1.00 85.44 158 ALA A CA 1
ATOM 1181 C C . ALA A 1 158 ? 7.367 15.506 31.317 1.00 85.44 158 ALA A C 1
ATOM 1183 O O . ALA A 1 158 ? 7.002 15.791 32.453 1.00 85.44 158 ALA A O 1
ATOM 1184 N N . LEU A 1 159 ? 6.572 15.670 30.255 1.00 87.56 159 LEU A N 1
ATOM 1185 C CA . LEU A 1 159 ? 5.210 16.199 30.342 1.00 87.56 159 LEU A CA 1
ATOM 1186 C C . LEU A 1 159 ? 4.299 15.271 31.163 1.00 87.56 159 LEU A C 1
ATOM 1188 O O . LEU A 1 159 ? 3.643 15.721 32.096 1.00 87.56 159 LEU A O 1
ATOM 1192 N N . LEU A 1 160 ? 4.337 13.962 30.888 1.00 88.44 160 LEU A N 1
ATOM 1193 C CA . LEU A 1 160 ? 3.597 12.944 31.642 1.00 88.44 160 LEU A CA 1
ATOM 1194 C C . LEU A 1 160 ? 4.051 12.859 33.101 1.00 88.44 160 LEU A C 1
ATOM 1196 O O . LEU A 1 160 ? 3.226 12.676 33.994 1.00 88.44 160 LEU A O 1
ATOM 1200 N N . HIS A 1 161 ? 5.355 12.996 33.359 1.00 90.69 161 HIS A N 1
ATOM 1201 C CA . HIS A 1 161 ? 5.878 13.051 34.719 1.00 90.69 161 HIS A CA 1
ATOM 1202 C C . HIS A 1 161 ? 5.294 14.244 35.477 1.00 90.69 161 HIS A C 1
ATOM 1204 O O . HIS A 1 161 ? 4.752 14.041 36.557 1.00 90.69 161 HIS A O 1
ATOM 1210 N N . ARG A 1 162 ? 5.355 15.444 34.887 1.00 93.69 162 ARG A N 1
ATOM 1211 C CA . ARG A 1 162 ? 4.842 16.694 35.468 1.00 93.69 162 ARG A CA 1
ATOM 1212 C C . ARG A 1 162 ? 3.335 16.649 35.711 1.00 93.69 162 ARG A C 1
ATOM 1214 O O . ARG A 1 162 ? 2.875 17.098 36.754 1.00 93.69 162 ARG A O 1
ATOM 1221 N N . LEU A 1 163 ? 2.570 16.069 34.784 1.00 91.88 163 LEU A N 1
ATOM 1222 C CA . LEU A 1 163 ? 1.127 15.882 34.951 1.00 91.88 163 LEU A CA 1
ATOM 1223 C C . LEU A 1 163 ? 0.835 14.927 36.118 1.00 91.88 163 LEU A C 1
ATOM 1225 O O . LEU A 1 163 ? 0.018 15.219 36.985 1.00 91.88 163 LEU A O 1
ATOM 1229 N N . ARG A 1 164 ? 1.561 13.804 36.193 1.00 91.50 164 ARG A N 1
ATOM 1230 C CA . ARG A 1 164 ? 1.412 12.814 37.269 1.00 91.50 164 ARG A CA 1
ATOM 1231 C C . ARG A 1 164 ? 1.833 13.351 38.640 1.00 91.50 164 ARG A C 1
ATOM 1233 O O . ARG A 1 164 ? 1.267 12.927 39.643 1.00 91.50 164 ARG A O 1
ATOM 1240 N N . THR A 1 165 ? 2.832 14.231 38.705 1.00 94.25 165 THR A N 1
ATOM 1241 C CA . THR A 1 165 ? 3.270 14.874 39.956 1.00 94.25 165 THR A CA 1
ATOM 1242 C C . THR A 1 165 ? 2.428 16.093 40.334 1.00 94.25 165 THR A C 1
ATOM 1244 O O . THR A 1 165 ? 2.619 16.631 41.422 1.00 94.25 165 THR A O 1
ATOM 1247 N N . GLY A 1 166 ? 1.479 16.506 39.485 1.00 91.69 166 GLY A N 1
ATOM 1248 C CA . GLY A 1 166 ? 0.635 17.682 39.707 1.00 91.69 166 GLY A CA 1
ATOM 1249 C C . GLY A 1 166 ? 1.358 19.014 39.492 1.00 91.69 166 GLY A C 1
ATOM 1250 O O . GLY A 1 166 ? 0.856 20.053 39.906 1.00 91.69 166 GLY A O 1
ATOM 1251 N N . GLU A 1 167 ? 2.533 18.999 38.859 1.00 93.31 167 GLU A N 1
ATOM 1252 C CA . GLU A 1 167 ? 3.285 20.206 38.488 1.00 93.31 167 GLU A CA 1
ATOM 1253 C C . GLU A 1 167 ? 2.628 20.977 37.337 1.00 93.31 167 GLU A C 1
ATOM 1255 O O . GLU A 1 167 ? 2.909 22.159 37.155 1.00 93.31 167 GLU A O 1
ATOM 1260 N N . ILE A 1 168 ? 1.793 20.301 36.547 1.00 93.88 168 ILE A N 1
ATOM 1261 C CA . ILE A 1 168 ? 0.934 20.900 35.523 1.00 93.88 168 ILE A CA 1
ATOM 1262 C C . ILE A 1 168 ? -0.455 20.276 35.586 1.00 93.88 168 ILE A C 1
ATOM 1264 O O . ILE A 1 168 ? -0.614 19.115 35.969 1.00 93.88 168 ILE A O 1
ATOM 1268 N N . SER A 1 169 ? -1.448 21.047 35.170 1.00 92.56 169 SER A N 1
ATOM 1269 C CA . SER A 1 169 ? -2.805 20.585 34.905 1.00 92.56 169 SER A CA 1
ATOM 1270 C C . SER A 1 169 ? -2.924 19.902 33.538 1.00 92.56 169 SER A C 1
ATOM 1272 O O . SER A 1 169 ? -2.063 20.033 32.665 1.00 92.56 169 SER A O 1
ATOM 1274 N N . GLU A 1 170 ? -4.029 19.187 33.338 1.00 87.00 170 GLU A N 1
ATOM 1275 C CA . GLU A 1 170 ? -4.360 18.535 32.065 1.00 87.00 170 GLU A CA 1
ATOM 1276 C C . GLU A 1 170 ? -4.482 19.554 30.917 1.00 87.00 170 GLU A C 1
ATOM 1278 O O . GLU A 1 170 ? -3.890 19.353 29.861 1.00 87.00 170 GLU A O 1
ATOM 1283 N N . ALA A 1 171 ? -5.102 20.715 31.165 1.00 88.38 171 ALA A N 1
ATOM 1284 C CA . ALA A 1 171 ? -5.221 21.801 30.185 1.00 88.38 171 ALA A CA 1
ATOM 1285 C C . ALA A 1 171 ? -3.857 22.391 29.762 1.00 88.38 171 ALA A C 1
ATOM 1287 O O . ALA A 1 171 ? -3.640 22.743 28.600 1.00 88.38 171 ALA A O 1
ATOM 1288 N N . GLU A 1 172 ? -2.905 22.485 30.694 1.00 86.75 172 GLU A N 1
ATOM 1289 C CA . GLU A 1 172 ? -1.536 22.929 30.397 1.00 86.75 172 GLU A CA 1
ATOM 1290 C C . GLU A 1 172 ? -0.748 21.870 29.616 1.00 86.75 172 GLU A C 1
ATOM 1292 O O . GLU A 1 172 ? 0.077 22.216 28.767 1.00 86.75 172 GLU A O 1
ATOM 1297 N N . ALA A 1 173 ? -1.008 20.583 29.870 1.00 84.81 173 ALA A N 1
ATOM 1298 C CA . ALA A 1 173 ? -0.432 19.489 29.096 1.00 84.81 173 ALA A CA 1
ATOM 1299 C C . ALA A 1 173 ? -0.966 19.475 27.652 1.00 84.81 173 ALA A C 1
ATOM 1301 O O . ALA A 1 173 ? -0.170 19.355 26.719 1.00 84.81 173 ALA A O 1
ATOM 1302 N N . GLU A 1 174 ? -2.274 19.671 27.459 1.00 82.06 174 GLU A N 1
ATOM 1303 C CA . GLU A 1 174 ? -2.903 19.797 26.135 1.00 82.06 174 GLU A CA 1
ATOM 1304 C C . GLU A 1 174 ? -2.314 20.972 25.348 1.00 82.06 174 GLU A C 1
ATOM 1306 O O . GLU A 1 174 ? -1.813 20.787 24.238 1.00 82.06 174 GLU A O 1
ATOM 1311 N N . THR A 1 175 ? -2.246 22.155 25.966 1.00 85.12 175 THR A N 1
ATOM 1312 C CA . THR A 1 175 ? -1.662 23.355 25.342 1.00 85.12 175 THR A CA 1
ATOM 1313 C C . THR A 1 175 ? -0.202 23.129 24.923 1.00 85.12 175 THR A C 1
ATOM 1315 O O . THR A 1 175 ? 0.227 23.544 23.845 1.00 85.12 175 THR A O 1
ATOM 1318 N N . ALA A 1 176 ? 0.588 22.446 25.758 1.00 80.31 176 ALA A N 1
ATOM 1319 C CA . ALA A 1 176 ? 1.984 22.135 25.455 1.00 80.31 176 ALA A CA 1
ATOM 1320 C C . ALA A 1 176 ? 2.138 21.108 24.318 1.00 80.31 176 ALA A C 1
ATOM 1322 O O . ALA A 1 176 ? 3.093 21.193 23.541 1.00 80.31 176 ALA A O 1
ATOM 1323 N N . MET A 1 177 ? 1.213 20.149 24.205 1.00 76.94 177 MET A N 1
ATOM 1324 C CA . MET A 1 177 ? 1.170 19.203 23.088 1.00 76.94 177 MET A CA 1
ATOM 1325 C C . MET A 1 177 ? 0.801 19.896 21.775 1.00 76.94 177 MET A C 1
ATOM 1327 O O . MET A 1 177 ? 1.468 19.667 20.767 1.00 76.94 177 MET A O 1
ATOM 1331 N N . GLU A 1 178 ? -0.197 20.779 21.788 1.00 74.44 178 GLU A N 1
ATOM 1332 C CA . GLU A 1 178 ? -0.603 21.565 20.617 1.00 74.44 178 GLU A CA 1
ATOM 1333 C C . GLU A 1 178 ? 0.526 22.479 20.123 1.00 74.44 178 GLU A C 1
ATOM 1335 O O . GLU A 1 178 ? 0.829 22.510 18.929 1.00 74.44 178 GLU A O 1
ATOM 1340 N N . ALA A 1 179 ? 1.227 23.154 21.039 1.00 69.00 179 ALA A N 1
ATOM 1341 C CA . ALA A 1 179 ? 2.369 24.004 20.705 1.00 69.00 179 ALA A CA 1
ATOM 1342 C C . ALA A 1 179 ? 3.544 23.222 20.090 1.00 69.00 179 ALA A C 1
ATOM 1344 O O . ALA A 1 179 ? 4.267 23.757 19.252 1.00 69.00 179 ALA A O 1
ATOM 1345 N N . SER A 1 180 ? 3.729 21.953 20.470 1.00 59.97 180 SER A N 1
ATOM 1346 C CA . SER A 1 180 ? 4.767 21.093 19.891 1.00 59.97 180 SER A CA 1
ATOM 1347 C C . SER A 1 180 ? 4.410 20.538 18.507 1.00 59.97 180 SER A C 1
ATOM 1349 O O . SER A 1 180 ? 5.305 20.056 17.822 1.00 59.97 180 SER A O 1
ATOM 1351 N N . LEU A 1 181 ? 3.135 20.574 18.109 1.00 52.47 181 LEU A N 1
ATOM 1352 C CA . LEU A 1 181 ? 2.654 20.150 16.787 1.00 52.47 181 LEU A CA 1
ATOM 1353 C C . LEU A 1 181 ? 2.634 21.300 15.766 1.00 52.47 181 LEU A C 1
ATOM 1355 O O . LEU A 1 181 ? 2.539 21.049 14.565 1.00 52.47 181 LEU A O 1
ATOM 1359 N N . ALA A 1 182 ? 2.696 22.549 16.238 1.00 45.12 182 ALA A N 1
ATOM 1360 C CA . ALA A 1 182 ? 2.657 23.762 15.420 1.00 45.12 182 ALA A CA 1
ATOM 1361 C C . ALA A 1 182 ? 4.043 24.263 14.961 1.00 45.12 182 ALA A C 1
ATOM 1363 O O . ALA A 1 182 ? 4.113 25.276 14.264 1.00 45.12 182 ALA A O 1
ATOM 1364 N N . ASN A 1 183 ? 5.122 23.583 15.359 1.00 40.41 183 ASN A N 1
ATOM 1365 C CA . ASN A 1 183 ? 6.517 23.976 15.146 1.00 40.41 183 ASN A CA 1
ATOM 1366 C C . ASN A 1 183 ? 7.292 22.868 14.424 1.00 40.41 183 ASN A C 1
ATOM 1368 O O . ASN A 1 183 ? 8.184 23.221 13.626 1.00 40.41 183 ASN A O 1
#

Radius of gyration: 19.37 Å; chains: 1; bounding box: 31×42×60 Å

pLDDT: mean 89.46, std 12.34, range [40.41, 98.75]

InterPro domains:
  IPR042104 Polyketide synthase, dehydratase domain superfamily [G3DSA:3.10.129.110] (1-144)
  IPR049551 Polyketide synthase, dehydratase domain, C-terminal [PF14765] (2-150)
  IPR049900 Polyketide synthase, dehydratase domain [PS52019] (1-151)

Foldseek 3Di:
DPVVVLVVQFVAWDPLVVLQVLCVVQVNNDDQQQSQWPTWTHHDQKIKTKGAGRPVDDPPDALEPVSRVSVLVSNVSVVDDHDWDKDFDDFPDKDFPTGDDRIWMKMKGWDDDDPPPQKTWIKIFTADPNRDTGMIGHTTIIGTQDDQPPQPPVNVVVLVVCCVVVVDDPVVSVVVNVVSSVD

Secondary structure (DSSP, 8-state):
--HHHHHHH--EEE-HHHHHHHHHHTT----GGG--EEEEEE-SSEEEEEEE--TTS--TT-SS-HHHHHHHHHGGGGTS-TT--EEEEEEEEEEESSPPPSEEEEEEEEPP--TT-SEEEEEEEEE-TT--EEEEEEEEEEEEPP-PPPPPHHHHHHHHHHHHHTSS-HHHHHHHHHHHH--

Organism: NCBI:txid1076124